Protein AF-A0A2V6EKZ3-F1 (afdb_monomer)

pLDDT: mean 76.94, std 11.71, range [42.78, 89.94]

Structure (mmCIF, N/CA/C/O backbone):
data_AF-A0A2V6EKZ3-F1
#
_entry.id   AF-A0A2V6EKZ3-F1
#
loop_
_atom_site.group_PDB
_atom_site.id
_atom_site.type_symbol
_atom_site.label_atom_id
_atom_site.label_alt_id
_atom_site.label_comp_id
_atom_site.label_asym_id
_atom_site.label_entity_id
_atom_site.label_seq_id
_atom_site.pdbx_PDB_ins_code
_atom_site.Cartn_x
_atom_site.Cartn_y
_atom_site.Cartn_z
_atom_site.occupancy
_atom_site.B_iso_or_equiv
_atom_site.auth_seq_id
_atom_site.auth_comp_id
_atom_site.auth_asym_id
_atom_site.auth_atom_id
_atom_site.pdbx_PDB_model_num
ATOM 1 N N . MET A 1 1 ? -17.991 11.687 68.209 1.00 50.31 1 MET A N 1
ATOM 2 C CA . MET A 1 1 ? -18.684 11.096 67.038 1.00 50.31 1 MET A CA 1
ATOM 3 C C . MET A 1 1 ? -17.809 10.909 65.781 1.00 50.31 1 MET A C 1
ATOM 5 O O . MET A 1 1 ? -18.317 10.398 64.799 1.00 50.31 1 MET A O 1
ATOM 9 N N . ILE A 1 2 ? -16.497 11.201 65.795 1.00 52.91 2 ILE A N 1
ATOM 10 C CA . ILE A 1 2 ? -15.586 10.980 64.640 1.00 52.91 2 ILE A CA 1
ATOM 11 C C . ILE A 1 2 ? -14.829 9.633 64.696 1.00 52.91 2 ILE A C 1
ATOM 13 O O . ILE A 1 2 ? -14.289 9.158 63.701 1.00 52.91 2 ILE A O 1
ATOM 17 N N . THR A 1 3 ? -14.817 8.954 65.843 1.00 51.94 3 THR A N 1
ATOM 18 C CA . THR A 1 3 ? -14.031 7.726 66.061 1.00 51.94 3 THR A CA 1
ATOM 19 C C . THR A 1 3 ? -14.649 6.450 65.479 1.00 51.94 3 THR A C 1
ATOM 21 O O . THR A 1 3 ? -13.923 5.484 65.251 1.00 51.94 3 THR A O 1
ATOM 24 N N . ILE A 1 4 ? -15.953 6.442 65.178 1.00 55.81 4 ILE A N 1
ATOM 25 C CA . ILE A 1 4 ? -16.644 5.286 64.570 1.00 55.81 4 ILE A CA 1
ATOM 26 C C . ILE A 1 4 ? -16.309 5.178 63.070 1.00 55.81 4 ILE A C 1
ATOM 28 O O . ILE A 1 4 ? -16.074 4.080 62.564 1.00 55.81 4 ILE A O 1
ATOM 32 N N . LEU A 1 5 ? -16.153 6.319 62.387 1.00 54.50 5 LEU A N 1
ATOM 33 C CA . LEU A 1 5 ? -15.769 6.402 60.970 1.00 54.50 5 LEU A CA 1
ATOM 34 C C . LEU A 1 5 ? -14.377 5.810 60.687 1.00 54.50 5 LEU A C 1
ATOM 36 O O . LEU A 1 5 ? -14.168 5.196 59.644 1.00 54.50 5 LEU A O 1
ATOM 40 N N . ARG A 1 6 ? -13.428 5.919 61.629 1.00 57.12 6 ARG A N 1
ATOM 41 C CA . ARG A 1 6 ? -12.057 5.405 61.446 1.00 57.12 6 ARG A CA 1
ATOM 42 C C . ARG A 1 6 ? -11.928 3.892 61.662 1.00 57.12 6 ARG A C 1
ATOM 44 O O . ARG A 1 6 ? -10.974 3.296 61.177 1.00 57.12 6 ARG A O 1
ATOM 51 N N . LYS A 1 7 ? -12.857 3.265 62.397 1.00 60.97 7 LYS A N 1
ATOM 52 C CA . LYS A 1 7 ? -12.807 1.820 62.697 1.00 60.97 7 LYS A CA 1
ATOM 53 C C . LYS A 1 7 ? -13.438 0.978 61.585 1.00 60.97 7 LYS A C 1
ATOM 55 O O . LYS A 1 7 ? -12.943 -0.108 61.304 1.00 60.97 7 LYS A O 1
ATOM 60 N N . HIS A 1 8 ? -14.467 1.503 60.916 1.00 60.25 8 HIS A N 1
ATOM 61 C CA . HIS A 1 8 ? -15.115 0.819 59.794 1.00 60.25 8 HIS A CA 1
ATOM 62 C C . HIS A 1 8 ? -14.544 1.167 58.417 1.00 60.25 8 HIS A C 1
ATOM 64 O O . HIS A 1 8 ? -14.829 0.427 57.485 1.00 60.25 8 HIS A O 1
ATOM 70 N N . SER A 1 9 ? -13.712 2.204 58.254 1.00 61.69 9 SER A N 1
ATOM 71 C CA . SER A 1 9 ? -13.167 2.579 56.935 1.00 61.69 9 SER A CA 1
ATOM 72 C C . SER A 1 9 ? -12.364 1.458 56.265 1.00 61.69 9 SER A C 1
ATOM 74 O O . SER A 1 9 ? -12.520 1.222 55.072 1.00 61.69 9 SER A O 1
ATOM 76 N N . ARG A 1 10 ? -11.554 0.708 57.027 1.00 69.31 10 ARG A N 1
ATOM 77 C CA . ARG A 1 10 ? -10.775 -0.423 56.492 1.00 69.31 10 ARG A CA 1
ATOM 78 C C . ARG A 1 10 ? -11.669 -1.606 56.106 1.00 69.31 10 ARG A C 1
ATOM 80 O O . ARG A 1 10 ? -11.403 -2.262 55.106 1.00 69.31 10 ARG A O 1
ATOM 87 N N . TRP A 1 11 ? -12.743 -1.851 56.858 1.00 77.31 11 TRP A N 1
ATOM 88 C CA . TRP A 1 11 ? -13.722 -2.891 56.526 1.00 77.31 11 TRP A CA 1
ATOM 89 C C . TRP A 1 11 ? -14.576 -2.488 55.316 1.00 77.31 11 TRP A C 1
ATOM 91 O O . TRP A 1 11 ? -14.770 -3.282 54.405 1.00 77.31 11 TRP A O 1
ATOM 101 N N . LEU A 1 12 ? -14.986 -1.221 55.250 1.00 79.38 12 LEU A N 1
ATOM 102 C CA . LEU A 1 12 ? -15.730 -0.638 54.136 1.00 79.38 12 LEU A CA 1
ATOM 103 C C . LEU A 1 12 ? -14.902 -0.632 52.838 1.00 79.38 12 LEU A C 1
ATOM 105 O O . LEU A 1 12 ? -15.437 -0.953 51.784 1.00 79.38 12 LEU A O 1
ATOM 109 N N . MET A 1 13 ? -13.588 -0.385 52.913 1.00 79.31 13 MET A N 1
ATOM 110 C CA . MET A 1 13 ? -12.667 -0.515 51.773 1.00 79.31 13 MET A CA 1
ATOM 111 C C . MET A 1 13 ? -12.613 -1.951 51.231 1.00 79.31 13 MET A C 1
ATOM 113 O O . MET A 1 13 ? -12.654 -2.149 50.020 1.00 79.31 13 MET A O 1
ATOM 117 N N . ILE A 1 14 ? -12.560 -2.954 52.116 1.00 81.81 14 ILE A N 1
ATOM 118 C CA . ILE A 1 14 ? -12.552 -4.372 51.721 1.00 81.81 14 ILE A CA 1
ATOM 119 C C . ILE A 1 14 ? -13.891 -4.764 51.084 1.00 81.81 14 ILE A C 1
ATOM 121 O O . ILE A 1 14 ? -13.900 -5.419 50.046 1.00 81.81 14 ILE A O 1
ATOM 125 N N . VAL A 1 15 ? -15.018 -4.328 51.656 1.00 85.12 15 VAL A N 1
ATOM 126 C CA . VAL A 1 15 ? -16.356 -4.608 51.109 1.00 85.12 15 VAL A CA 1
ATOM 127 C C . VAL A 1 15 ? -16.525 -3.991 49.719 1.00 85.12 15 VAL A C 1
ATOM 129 O O . VAL A 1 15 ? -16.977 -4.676 48.805 1.00 85.12 15 VAL A O 1
ATOM 132 N N . ILE A 1 16 ? -16.104 -2.737 49.525 1.00 81.88 16 ILE A N 1
ATOM 133 C CA . ILE A 1 16 ? -16.161 -2.078 48.212 1.00 81.88 16 ILE A CA 1
ATOM 134 C C . ILE A 1 16 ? -15.245 -2.783 47.204 1.00 81.88 16 ILE A C 1
ATOM 136 O O . ILE A 1 16 ? -15.655 -2.985 46.067 1.00 81.88 16 ILE A O 1
ATOM 140 N N . ALA A 1 17 ? -14.046 -3.219 47.603 1.00 80.38 17 ALA A N 1
ATOM 141 C CA . ALA A 1 17 ? -13.139 -3.947 46.714 1.00 80.38 17 ALA A CA 1
ATOM 142 C C . ALA A 1 17 ? -13.704 -5.313 46.278 1.00 80.38 17 ALA A C 1
ATOM 144 O O . ALA A 1 17 ? -13.626 -5.664 45.101 1.00 80.38 17 ALA A O 1
ATOM 145 N N . ILE A 1 18 ? -14.316 -6.062 47.203 1.00 84.31 18 ILE A N 1
ATOM 146 C CA . ILE A 1 18 ? -14.947 -7.359 46.908 1.00 84.31 18 ILE A CA 1
ATOM 147 C C . ILE A 1 18 ? -16.186 -7.184 46.025 1.00 84.31 18 ILE A C 1
ATOM 149 O O . ILE A 1 18 ? -16.439 -8.030 45.176 1.00 84.31 18 ILE A O 1
ATOM 153 N N . LEU A 1 19 ? -16.940 -6.095 46.190 1.00 84.25 19 LEU A N 1
ATOM 154 C CA . LEU A 1 19 ? -18.117 -5.806 45.370 1.00 84.25 19 LEU A CA 1
ATOM 155 C C . LEU A 1 19 ? -17.742 -5.260 43.980 1.00 84.25 19 LEU A C 1
ATOM 157 O O . LEU A 1 19 ? -18.404 -5.574 42.994 1.00 84.25 19 LEU A O 1
ATOM 161 N N . ALA A 1 20 ? -16.654 -4.491 43.882 1.00 79.12 20 ALA A N 1
ATOM 162 C CA . ALA A 1 20 ? -16.156 -3.939 42.625 1.00 79.12 20 ALA A CA 1
ATOM 163 C C . ALA A 1 20 ? -15.469 -4.991 41.741 1.00 79.12 20 ALA A C 1
ATOM 165 O O . ALA A 1 20 ? -15.605 -4.935 40.525 1.00 79.12 20 ALA A O 1
ATOM 166 N N . MET A 1 21 ? -14.769 -5.976 42.316 1.00 78.44 21 MET A N 1
ATOM 167 C CA . MET A 1 21 ? -14.060 -7.011 41.548 1.00 78.44 21 MET A CA 1
ATOM 168 C C . MET A 1 21 ? -14.962 -7.796 40.563 1.00 78.44 21 MET A C 1
ATOM 170 O O . MET A 1 21 ? -14.614 -7.857 39.382 1.00 78.44 21 MET A O 1
ATOM 174 N N . PRO A 1 22 ? -16.126 -8.355 40.957 1.00 78.62 22 PRO A N 1
ATOM 175 C CA . PRO A 1 22 ? -17.024 -9.024 40.019 1.00 78.62 22 PRO A CA 1
ATOM 176 C C . PRO A 1 22 ? -17.678 -8.041 39.044 1.00 78.62 22 PRO A C 1
ATOM 178 O O . PRO A 1 22 ? -17.945 -8.416 37.907 1.00 78.62 22 PRO A O 1
ATOM 181 N N . PHE A 1 23 ? -17.892 -6.785 39.449 1.00 75.12 23 PHE A N 1
ATOM 182 C CA . PHE A 1 23 ? -18.475 -5.751 38.593 1.00 75.12 23 PHE A CA 1
ATOM 183 C C . PHE A 1 23 ? -17.519 -5.347 37.461 1.00 75.12 23 PHE A C 1
ATOM 185 O O . PHE A 1 23 ? -17.917 -5.323 36.297 1.00 75.12 23 PHE A O 1
ATOM 192 N N . CYS A 1 24 ? -16.239 -5.132 37.782 1.00 72.56 24 CYS A N 1
ATOM 193 C CA . CYS A 1 24 ? -15.177 -4.884 36.809 1.00 72.56 24 CYS A CA 1
ATOM 194 C C . CYS A 1 24 ? -14.994 -6.082 35.874 1.00 72.56 24 CYS A C 1
ATOM 196 O O . CYS A 1 24 ? -14.920 -5.897 34.666 1.00 72.56 24 CYS A O 1
ATOM 198 N N . LEU A 1 25 ? -14.974 -7.314 36.396 1.00 69.94 25 LEU A N 1
ATOM 199 C CA . LEU A 1 25 ? -14.865 -8.504 35.550 1.00 69.94 25 LEU A CA 1
ATOM 200 C C . LEU A 1 25 ? -16.089 -8.691 34.647 1.00 69.94 25 LEU A C 1
ATOM 202 O O . LEU A 1 25 ? -15.921 -9.085 33.502 1.00 69.94 25 LEU A O 1
ATOM 206 N N . TYR A 1 26 ? -17.305 -8.406 35.116 1.00 70.44 26 TYR A N 1
ATOM 207 C CA . TYR A 1 26 ? -18.520 -8.549 34.311 1.00 70.44 26 TYR A CA 1
ATOM 208 C C . TYR A 1 26 ? -18.584 -7.517 33.173 1.00 70.44 26 TYR A C 1
ATOM 210 O O . TYR A 1 26 ? -18.763 -7.912 32.023 1.00 70.44 26 TYR A O 1
ATOM 218 N N . PHE A 1 27 ? -18.345 -6.230 33.466 1.00 61.38 27 PHE A N 1
ATOM 219 C CA . PHE A 1 27 ? -18.352 -5.155 32.460 1.00 61.38 27 PHE A CA 1
ATOM 220 C C . PHE A 1 27 ? -17.164 -5.226 31.485 1.00 61.38 27 PHE A C 1
ATOM 222 O O . PHE A 1 27 ? -17.344 -5.037 30.283 1.00 61.38 27 PHE A O 1
ATOM 229 N N . VAL A 1 28 ? -15.956 -5.554 31.962 1.00 59.50 28 VAL A N 1
ATOM 230 C CA . VAL A 1 28 ? -14.775 -5.692 31.089 1.00 59.50 28 VAL A CA 1
ATOM 231 C C . VAL A 1 28 ? -14.850 -6.966 30.246 1.00 59.50 28 VAL A C 1
ATOM 233 O O . VAL A 1 28 ? -14.359 -6.980 29.126 1.00 59.50 28 VAL A O 1
ATOM 236 N N . ARG A 1 29 ? -15.487 -8.047 30.717 1.00 52.88 29 ARG A N 1
ATOM 237 C CA . ARG A 1 29 ? -15.611 -9.291 29.936 1.00 52.88 29 ARG A CA 1
ATOM 238 C C . ARG A 1 29 ? -16.599 -9.163 28.778 1.00 52.88 29 ARG A C 1
ATOM 240 O O . ARG A 1 29 ? -16.352 -9.759 27.732 1.00 52.88 29 ARG A O 1
ATOM 247 N N . THR A 1 30 ? -17.667 -8.376 28.928 1.00 54.81 30 THR A N 1
ATOM 248 C CA . THR A 1 30 ? -18.526 -8.007 27.792 1.00 54.81 30 THR A CA 1
ATOM 249 C C . THR A 1 30 ? -17.752 -7.230 26.738 1.00 54.81 30 THR A C 1
ATOM 251 O O . THR A 1 30 ? -17.913 -7.529 25.559 1.00 54.81 30 THR A O 1
ATOM 254 N N . ASP A 1 31 ? -16.862 -6.327 27.150 1.00 51.72 31 ASP A N 1
ATOM 255 C CA . ASP A 1 31 ? -16.049 -5.505 26.248 1.00 51.72 31 ASP A CA 1
ATOM 256 C C . ASP A 1 31 ? -14.907 -6.313 25.607 1.00 51.72 31 ASP A C 1
ATOM 258 O O . ASP A 1 31 ? -14.694 -6.261 24.408 1.00 51.72 31 ASP A O 1
ATOM 262 N N . TRP A 1 32 ? -14.236 -7.195 26.352 1.00 45.66 32 TRP A N 1
ATOM 263 C CA . TRP A 1 32 ? -13.164 -8.043 25.816 1.00 45.66 32 TRP A CA 1
ATOM 264 C C . TRP A 1 32 ? -13.702 -9.078 24.817 1.00 45.66 32 TRP A C 1
ATOM 266 O O . TRP A 1 32 ? -13.126 -9.287 23.753 1.0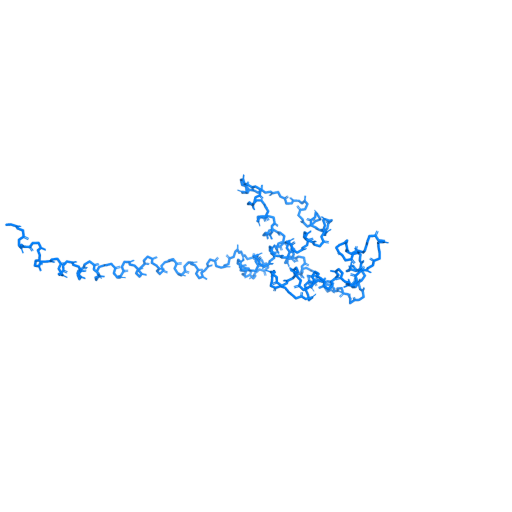0 45.66 32 TRP A O 1
ATOM 276 N N . MET A 1 33 ? -14.836 -9.721 25.111 1.00 42.78 33 MET A N 1
ATOM 277 C CA . MET A 1 33 ? -15.409 -10.731 24.214 1.00 42.78 33 MET A CA 1
ATOM 278 C C . MET A 1 33 ? -16.051 -10.113 22.961 1.00 42.78 33 MET A C 1
ATOM 280 O O . MET A 1 33 ? -16.125 -10.780 21.928 1.00 42.78 33 MET A O 1
ATOM 284 N N . SER A 1 34 ? -16.470 -8.844 23.025 1.00 48.38 34 SER A N 1
ATOM 285 C CA . SER A 1 34 ? -16.917 -8.078 21.857 1.00 48.38 34 SER A CA 1
ATOM 286 C C . SER A 1 34 ? -15.758 -7.418 21.100 1.00 48.38 34 SER A C 1
ATOM 288 O O . SER A 1 34 ? -15.788 -7.462 19.880 1.00 48.38 34 SER A O 1
ATOM 290 N N . ALA A 1 35 ? -14.683 -6.975 21.758 1.00 49.28 35 ALA A N 1
ATOM 291 C CA . ALA A 1 35 ? -13.437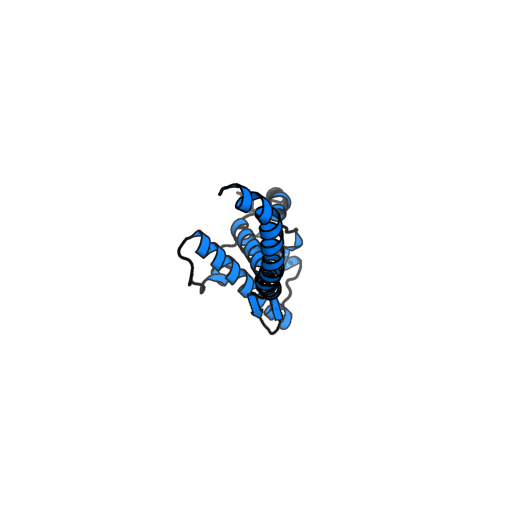 -6.509 21.134 1.00 49.28 35 ALA A CA 1
ATOM 292 C C . ALA A 1 35 ? -12.645 -7.637 20.439 1.00 49.28 35 ALA A C 1
ATOM 294 O O . ALA A 1 35 ? -11.986 -7.424 19.427 1.0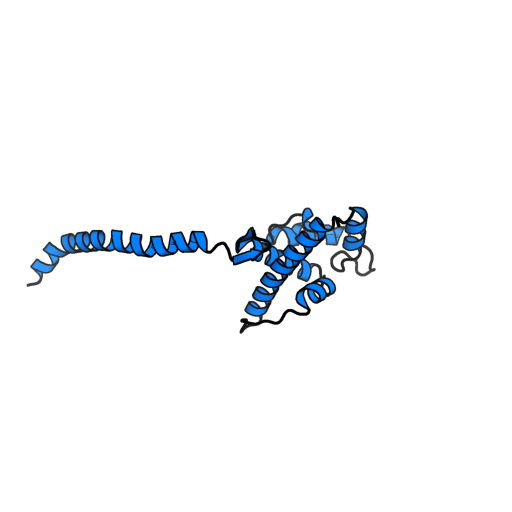0 49.28 35 ALA A O 1
ATOM 295 N N . LEU A 1 36 ? -12.742 -8.877 20.936 1.00 45.50 36 LEU A N 1
ATOM 296 C CA . LEU A 1 36 ? -12.220 -10.068 20.248 1.00 45.50 36 LEU A CA 1
ATOM 297 C C . LEU A 1 36 ? -13.064 -10.460 19.024 1.00 45.50 36 LEU A C 1
ATOM 299 O O . LEU A 1 36 ? -12.543 -11.077 18.100 1.00 45.50 36 LEU A O 1
ATOM 303 N N . ARG A 1 37 ? -14.357 -10.107 19.008 1.00 44.84 37 ARG A N 1
ATOM 304 C CA . ARG A 1 37 ? -15.267 -10.300 17.863 1.00 44.84 37 ARG A CA 1
ATOM 305 C C . ARG A 1 37 ? -15.284 -9.112 16.896 1.00 44.84 37 ARG A C 1
ATOM 307 O O . ARG A 1 37 ? -15.671 -9.293 15.748 1.00 44.84 37 ARG A O 1
ATOM 314 N N . SER A 1 38 ? -14.867 -7.925 17.335 1.00 46.84 38 SER A N 1
ATOM 315 C CA . SER A 1 38 ? -14.907 -6.683 16.555 1.00 46.84 38 SER A CA 1
ATOM 316 C C . SER A 1 38 ? -13.781 -6.570 15.543 1.00 46.84 38 SER A C 1
ATOM 318 O O . SER A 1 38 ? -13.730 -5.585 14.814 1.00 46.84 38 SER A O 1
ATOM 320 N N . ASN A 1 39 ? -12.864 -7.539 15.491 1.00 51.19 39 ASN A N 1
ATOM 321 C CA . ASN A 1 39 ? -11.848 -7.499 14.460 1.00 51.19 39 ASN A CA 1
ATOM 322 C C . ASN A 1 39 ? -12.425 -7.865 13.094 1.00 51.19 39 ASN A C 1
ATOM 324 O O . ASN A 1 39 ? -11.740 -7.611 12.128 1.00 51.19 39 ASN A O 1
ATOM 328 N N . THR A 1 40 ? -13.640 -8.414 12.972 1.00 52.62 40 THR A N 1
ATOM 329 C CA . THR A 1 40 ? -14.273 -8.671 11.669 1.00 52.62 40 THR A CA 1
ATOM 330 C C . THR A 1 40 ? -15.006 -7.418 11.186 1.00 52.62 40 THR A C 1
ATOM 332 O O . THR A 1 40 ? -16.113 -7.130 11.637 1.00 52.62 40 THR A O 1
ATOM 335 N N . ALA A 1 41 ? -14.392 -6.671 10.271 1.00 56.84 41 ALA A N 1
ATOM 336 C CA . ALA A 1 41 ? -14.974 -5.471 9.672 1.00 56.84 41 ALA A CA 1
ATOM 337 C C . ALA A 1 41 ? -16.103 -5.793 8.672 1.00 56.84 41 ALA A C 1
ATOM 339 O O . ALA A 1 41 ? -16.948 -4.949 8.390 1.00 56.84 41 ALA A O 1
ATOM 340 N N . GLY A 1 42 ? -16.161 -7.030 8.173 1.00 59.62 42 GLY A N 1
ATOM 341 C CA . GLY A 1 42 ? -17.226 -7.509 7.299 1.00 59.62 42 GLY A CA 1
ATOM 342 C C . GLY A 1 42 ? -16.948 -8.917 6.781 1.00 59.62 42 GLY A C 1
ATOM 343 O O . GLY A 1 42 ? -15.909 -9.506 7.077 1.00 59.62 42 GLY A O 1
ATOM 344 N N . LYS A 1 43 ? -17.884 -9.459 5.997 1.00 65.38 43 LYS A N 1
ATOM 345 C CA . LYS A 1 43 ? -17.682 -10.700 5.241 1.00 65.38 43 LYS A CA 1
ATOM 346 C C . LYS A 1 43 ? -17.558 -10.377 3.761 1.00 65.38 43 LYS A C 1
ATOM 348 O O . LYS A 1 43 ? -18.507 -9.852 3.187 1.00 65.38 43 LYS A O 1
ATOM 353 N N . LEU A 1 44 ? -16.438 -10.742 3.145 1.00 67.12 44 LEU A N 1
ATOM 354 C CA . LEU A 1 44 ? -16.234 -10.651 1.699 1.00 67.12 44 LEU A CA 1
ATOM 355 C C . LEU A 1 44 ? -15.995 -12.060 1.154 1.00 67.12 44 LEU A C 1
ATOM 357 O O . LEU A 1 44 ? -15.171 -12.798 1.688 1.00 67.12 44 LEU A O 1
ATOM 361 N N . TYR A 1 45 ? -16.768 -12.466 0.144 1.00 62.81 45 TYR A N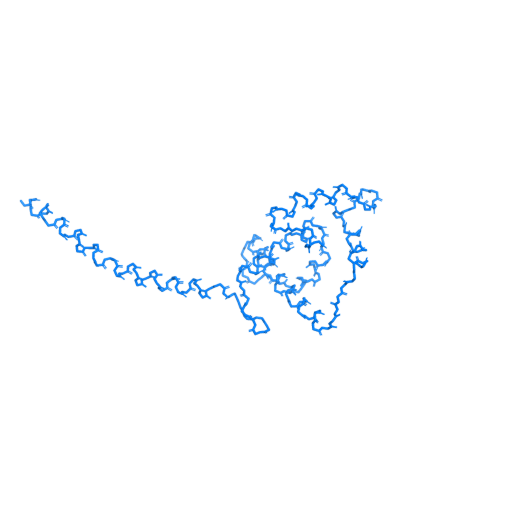 1
ATOM 362 C CA . TYR A 1 45 ? -16.724 -13.821 -0.433 1.00 62.81 45 TYR A CA 1
ATOM 363 C C . TYR A 1 45 ? -16.802 -14.962 0.606 1.00 62.81 45 TYR A C 1
ATOM 365 O O . TYR A 1 45 ? -16.208 -16.022 0.443 1.00 62.81 45 TYR A O 1
ATOM 373 N N . GLY A 1 46 ? -17.535 -14.753 1.707 1.00 62.84 46 GLY A N 1
ATOM 374 C CA . GLY A 1 46 ? -17.678 -15.743 2.784 1.00 62.84 46 GLY A CA 1
ATOM 375 C C . GLY A 1 46 ? -16.505 -15.809 3.773 1.00 62.84 46 GLY A C 1
ATOM 376 O O . GLY A 1 46 ? -16.607 -16.545 4.755 1.00 62.84 46 GLY A O 1
ATOM 377 N N . HIS A 1 47 ? -15.450 -15.015 3.570 1.00 63.88 47 HIS A N 1
ATOM 378 C CA . HIS A 1 47 ? -14.333 -14.856 4.497 1.00 63.88 47 HIS A CA 1
ATOM 379 C C . HIS A 1 47 ? -14.535 -13.637 5.402 1.00 63.88 47 HIS A C 1
ATOM 381 O O . HIS A 1 47 ? -14.958 -12.571 4.951 1.00 63.88 47 HIS A O 1
ATOM 387 N N . ASP A 1 48 ? -14.233 -13.802 6.690 1.00 69.06 48 ASP A N 1
ATOM 388 C CA . ASP A 1 48 ? -14.227 -12.712 7.664 1.00 69.06 48 ASP A CA 1
ATOM 389 C C . ASP A 1 48 ? -13.016 -11.803 7.386 1.00 69.06 48 ASP A C 1
ATOM 391 O O . ASP A 1 48 ? -11.877 -12.198 7.633 1.00 69.06 48 ASP A O 1
ATOM 395 N N . ILE A 1 49 ? -13.252 -10.593 6.868 1.00 69.69 49 ILE A N 1
ATOM 396 C CA . I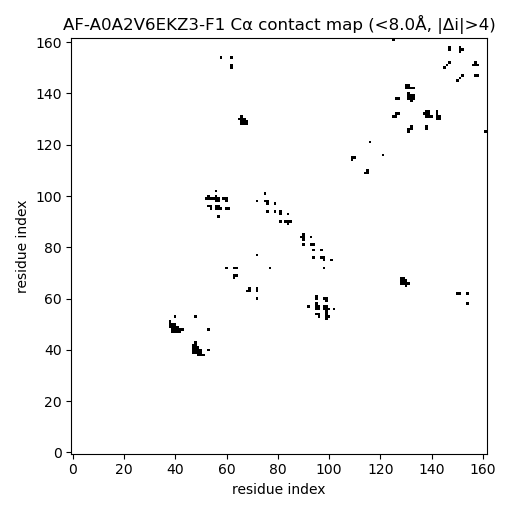LE A 1 49 ? -12.195 -9.590 6.681 1.00 69.69 49 ILE A CA 1
ATOM 397 C C . ILE A 1 49 ? -11.915 -8.930 8.015 1.00 69.69 49 ILE A C 1
ATOM 399 O O . ILE A 1 49 ? -12.835 -8.419 8.664 1.00 69.69 49 ILE A O 1
ATOM 403 N N . SER A 1 50 ? -10.635 -8.885 8.395 1.00 77.56 50 SER A N 1
ATOM 404 C CA . SER A 1 50 ? -10.251 -8.198 9.618 1.00 77.56 50 SER A CA 1
ATOM 405 C C . SER A 1 50 ? -10.067 -6.686 9.439 1.00 77.56 50 SER A C 1
ATOM 407 O O . SER A 1 50 ? -9.593 -6.239 8.395 1.00 77.56 50 SER A O 1
ATOM 409 N N . ALA A 1 51 ? -10.357 -5.886 10.467 1.00 73.62 51 ALA A N 1
ATOM 410 C CA . ALA A 1 51 ? -10.079 -4.448 10.477 1.00 73.62 51 ALA A CA 1
ATOM 411 C C . ALA A 1 51 ? -8.585 -4.158 10.237 1.00 73.62 51 ALA A C 1
ATOM 413 O O . ALA A 1 51 ? -8.238 -3.219 9.527 1.00 73.62 51 ALA A O 1
ATOM 414 N N . ILE A 1 52 ? -7.703 -5.032 10.733 1.00 77.94 52 ILE A N 1
ATOM 415 C CA . ILE A 1 52 ? -6.250 -4.979 10.493 1.00 77.94 52 ILE A CA 1
ATOM 416 C C . ILE A 1 52 ? -5.922 -5.093 8.996 1.00 77.94 52 ILE A C 1
ATOM 418 O O . ILE A 1 52 ? -4.979 -4.469 8.504 1.00 77.94 52 ILE A O 1
ATOM 422 N N . GLU A 1 53 ? -6.680 -5.904 8.260 1.00 76.69 53 GLU A N 1
ATOM 423 C CA . GLU A 1 53 ? -6.455 -6.125 6.833 1.00 76.69 53 GLU A CA 1
ATOM 424 C C . GLU A 1 53 ? -6.916 -4.930 5.997 1.00 76.69 53 GLU A C 1
ATOM 426 O O . GLU A 1 53 ? -6.212 -4.515 5.074 1.00 76.69 53 GLU A O 1
ATOM 431 N N . ILE A 1 54 ? -8.021 -4.299 6.399 1.00 81.50 54 ILE A N 1
ATOM 432 C CA . ILE A 1 54 ? -8.481 -3.029 5.827 1.00 81.50 54 ILE A CA 1
ATOM 433 C C . ILE A 1 54 ? -7.477 -1.909 6.123 1.00 81.50 54 ILE A C 1
ATOM 435 O O . ILE A 1 54 ? -7.075 -1.187 5.214 1.00 81.50 54 ILE A O 1
ATOM 439 N N . GLU A 1 55 ? -6.982 -1.793 7.359 1.00 82.31 55 GLU A N 1
ATOM 440 C CA . GLU A 1 55 ? -5.940 -0.816 7.707 1.00 82.31 55 GLU A CA 1
ATOM 441 C C . GLU A 1 55 ? -4.652 -1.028 6.903 1.00 82.31 55 GLU A C 1
ATOM 443 O O . GLU A 1 55 ? -3.987 -0.067 6.503 1.00 82.31 55 GLU A O 1
ATOM 448 N N . ARG A 1 56 ? -4.283 -2.289 6.641 1.00 83.00 56 ARG A N 1
ATOM 449 C CA . ARG A 1 56 ? -3.151 -2.614 5.767 1.00 83.00 56 ARG A CA 1
ATOM 450 C C . ARG A 1 56 ? -3.394 -2.139 4.336 1.00 83.00 56 ARG A C 1
ATOM 452 O O . ARG A 1 56 ? -2.469 -1.596 3.735 1.00 83.00 56 ARG A O 1
ATOM 459 N N . GLY A 1 57 ? -4.608 -2.290 3.812 1.00 83.25 57 GLY A N 1
ATOM 460 C CA . GLY A 1 57 ? -4.983 -1.724 2.517 1.00 83.25 57 GLY A CA 1
ATOM 461 C C . GLY A 1 57 ? -4.982 -0.191 2.509 1.00 83.25 57 GLY A C 1
ATOM 462 O O . GLY A 1 57 ? -4.490 0.406 1.556 1.00 83.25 57 GLY A O 1
ATOM 463 N N . GLY A 1 58 ? -5.363 0.461 3.610 1.00 85.44 58 GLY A N 1
ATOM 464 C CA . GLY A 1 58 ? -5.222 1.913 3.769 1.00 85.44 58 GLY A CA 1
ATOM 465 C C . GLY A 1 58 ? -3.764 2.397 3.689 1.00 85.44 58 GLY A C 1
ATOM 466 O O . GLY A 1 58 ? -3.481 3.456 3.127 1.00 85.44 58 GLY A O 1
ATOM 467 N N . ARG A 1 59 ? -2.798 1.602 4.167 1.00 86.56 59 ARG A N 1
ATOM 468 C CA . ARG A 1 59 ? -1.364 1.890 3.959 1.00 86.56 59 ARG A CA 1
ATOM 469 C C . ARG A 1 59 ? -0.939 1.710 2.497 1.00 86.56 59 ARG A C 1
ATOM 471 O O . ARG A 1 59 ? -0.108 2.478 2.018 1.00 86.56 59 ARG A O 1
ATOM 478 N N . LEU A 1 60 ? -1.520 0.749 1.770 1.00 86.00 60 LEU A N 1
ATOM 479 C CA . LEU A 1 60 ? -1.302 0.602 0.322 1.00 86.00 60 LEU A CA 1
ATOM 480 C C . LEU A 1 60 ? -1.882 1.790 -0.459 1.00 86.00 60 LEU A C 1
ATOM 482 O O . LEU A 1 60 ? -1.250 2.260 -1.401 1.00 86.00 60 LEU A O 1
ATOM 486 N N . PHE A 1 61 ? -3.021 2.334 -0.029 1.00 88.00 61 PHE A N 1
ATOM 487 C CA . PHE A 1 61 ? -3.579 3.564 -0.594 1.00 88.00 61 PHE A CA 1
ATOM 488 C C . PHE A 1 61 ? -2.608 4.747 -0.451 1.00 88.00 61 PHE A C 1
ATOM 490 O O . PHE A 1 61 ? -2.340 5.464 -1.417 1.00 88.00 61 PHE A O 1
ATOM 497 N N . GLN A 1 62 ? -2.010 4.920 0.734 1.00 86.50 62 GLN A N 1
ATOM 498 C CA . GLN A 1 62 ? -0.977 5.940 0.952 1.00 86.50 62 GLN A CA 1
ATOM 499 C C . GLN A 1 62 ? 0.257 5.706 0.070 1.00 86.50 62 GLN A C 1
ATOM 501 O O . GLN A 1 62 ? 0.784 6.658 -0.505 1.00 86.50 62 GLN A O 1
ATOM 506 N N . LEU A 1 63 ? 0.686 4.451 -0.099 1.00 87.81 63 LEU A N 1
ATOM 507 C CA . LEU A 1 63 ? 1.784 4.108 -1.002 1.00 87.81 63 LEU A CA 1
ATOM 508 C C . LEU A 1 63 ? 1.460 4.485 -2.454 1.00 87.81 63 LEU A C 1
ATOM 510 O O . LEU A 1 63 ? 2.255 5.168 -3.093 1.00 87.81 63 LEU A O 1
ATOM 514 N N . ALA A 1 64 ? 0.284 4.113 -2.961 1.00 86.25 64 ALA A N 1
ATOM 515 C CA . ALA A 1 64 ? -0.148 4.440 -4.319 1.00 86.25 64 ALA A CA 1
ATOM 516 C C . ALA A 1 64 ? -0.209 5.962 -4.558 1.00 86.25 64 ALA A C 1
ATOM 518 O O . ALA A 1 64 ? 0.218 6.443 -5.613 1.00 86.25 64 ALA A O 1
ATOM 519 N N . ARG A 1 65 ? -0.658 6.740 -3.559 1.00 86.19 65 ARG A N 1
ATOM 520 C CA . ARG A 1 65 ? -0.611 8.214 -3.596 1.00 86.19 65 ARG A CA 1
ATOM 521 C C . ARG A 1 65 ? 0.824 8.729 -3.673 1.00 86.19 65 ARG A C 1
ATOM 523 O O . ARG A 1 65 ? 1.115 9.565 -4.525 1.00 86.19 65 ARG A O 1
ATOM 530 N N . ASN A 1 66 ? 1.719 8.204 -2.837 1.00 83.75 66 ASN A N 1
ATOM 531 C CA . ASN A 1 66 ? 3.130 8.603 -2.802 1.00 83.75 66 ASN A CA 1
ATOM 532 C C . ASN A 1 66 ? 3.869 8.253 -4.103 1.00 83.75 66 ASN A C 1
ATOM 534 O O . ASN A 1 66 ? 4.720 9.015 -4.557 1.00 83.75 66 ASN A O 1
ATOM 538 N N . LEU A 1 67 ? 3.512 7.133 -4.738 1.00 84.69 67 LEU A N 1
ATOM 539 C CA . LEU A 1 67 ? 4.036 6.721 -6.043 1.00 84.69 67 LEU A CA 1
ATOM 540 C C . LEU A 1 67 ? 3.457 7.541 -7.212 1.00 84.69 67 LEU A C 1
ATOM 542 O O . LEU A 1 67 ? 3.937 7.440 -8.344 1.00 84.69 67 LEU A O 1
ATOM 546 N N . GLY A 1 68 ? 2.448 8.376 -6.952 1.00 83.88 68 GLY A N 1
ATOM 547 C CA . GLY A 1 68 ? 1.800 9.205 -7.962 1.00 83.88 68 GLY A CA 1
ATOM 548 C C . GLY A 1 68 ? 0.909 8.409 -8.915 1.00 83.88 68 GLY A C 1
ATOM 549 O O . GLY A 1 68 ? 0.727 8.823 -10.059 1.00 83.88 68 GLY A O 1
ATOM 550 N N . MET A 1 69 ? 0.354 7.279 -8.466 1.00 85.94 69 MET A N 1
ATOM 551 C CA . MET A 1 69 ? -0.564 6.429 -9.236 1.00 85.94 69 MET A CA 1
ATOM 552 C C . MET A 1 69 ? -1.984 7.016 -9.258 1.00 85.94 69 MET A C 1
ATOM 554 O O . MET A 1 69 ? -2.959 6.346 -8.932 1.00 85.94 69 MET A O 1
ATOM 558 N N . SER A 1 70 ? -2.112 8.297 -9.609 1.00 83.88 70 SER A N 1
ATOM 559 C CA . SER A 1 70 ? -3.382 9.025 -9.529 1.00 83.88 70 SER A CA 1
ATOM 560 C C . SER A 1 70 ? -4.463 8.441 -10.436 1.00 83.88 70 SER A C 1
ATOM 562 O O . SER A 1 70 ? -5.623 8.423 -10.045 1.00 83.88 70 SER A O 1
ATOM 564 N N . GLU A 1 71 ? -4.091 7.961 -11.625 1.00 84.62 71 GLU A N 1
ATOM 565 C CA . GLU A 1 71 ? -5.017 7.336 -12.579 1.00 84.62 71 GLU A CA 1
ATOM 566 C C . GLU A 1 71 ? -5.612 6.052 -11.994 1.00 84.62 71 GLU A C 1
ATOM 568 O O . GLU A 1 71 ? -6.824 5.960 -11.868 1.00 84.62 71 GLU A O 1
ATOM 573 N N . PHE A 1 72 ? -4.771 5.147 -11.484 1.00 85.75 72 PHE A N 1
ATOM 574 C CA . PHE A 1 72 ? -5.213 3.925 -10.805 1.00 85.75 72 PHE A CA 1
ATOM 575 C C . PHE A 1 72 ? -6.127 4.211 -9.604 1.00 85.75 72 PHE A C 1
ATOM 577 O O . PHE A 1 72 ? -7.178 3.597 -9.457 1.00 85.75 72 PHE A O 1
ATOM 584 N N . LEU A 1 73 ? -5.757 5.180 -8.760 1.00 86.12 73 LEU A N 1
ATOM 585 C CA . LEU A 1 73 ? -6.594 5.585 -7.627 1.00 86.12 73 LEU A CA 1
ATOM 586 C C . LEU A 1 73 ? -7.944 6.154 -8.077 1.00 86.12 73 LEU A C 1
ATOM 588 O O . LEU A 1 73 ? -8.949 5.922 -7.416 1.00 86.12 73 LEU A O 1
ATOM 592 N N . THR A 1 74 ? -7.963 6.889 -9.190 1.00 86.31 74 THR A N 1
ATOM 593 C CA . THR A 1 74 ? -9.188 7.469 -9.758 1.00 86.31 74 THR A CA 1
ATOM 594 C C . THR A 1 74 ? -10.047 6.406 -10.434 1.00 86.31 74 THR A C 1
ATOM 596 O O . THR A 1 74 ? -11.261 6.508 -10.387 1.00 86.31 74 THR A O 1
ATOM 599 N N . GLU A 1 75 ? -9.461 5.381 -11.048 1.00 86.81 75 GLU A N 1
ATOM 600 C CA . GLU A 1 75 ? -10.219 4.265 -11.620 1.00 86.81 75 GLU A CA 1
ATOM 601 C C . GLU A 1 75 ? -10.857 3.407 -10.529 1.00 86.81 75 GLU A C 1
ATOM 603 O O . GLU A 1 75 ? -12.029 3.054 -10.645 1.00 86.81 75 GLU A O 1
ATOM 608 N N . LEU A 1 76 ? -10.113 3.118 -9.457 1.00 85.50 76 LEU A N 1
ATOM 609 C CA . LEU A 1 76 ? -10.609 2.290 -8.361 1.00 85.50 76 LEU A CA 1
ATOM 610 C C . LEU A 1 76 ? -11.658 3.035 -7.522 1.00 85.50 76 LEU A C 1
ATOM 612 O O . LEU A 1 76 ? -12.737 2.512 -7.282 1.00 85.50 76 LEU A O 1
ATOM 616 N N . LEU A 1 77 ? -11.383 4.287 -7.142 1.00 85.88 77 LEU A N 1
ATOM 617 C CA . LEU A 1 77 ? -12.267 5.087 -6.283 1.00 85.88 77 LEU A CA 1
ATOM 618 C C . LEU A 1 77 ? -13.174 6.056 -7.055 1.00 85.88 77 LEU A C 1
ATOM 620 O O . LEU A 1 77 ? -13.863 6.866 -6.445 1.00 85.88 77 LEU A O 1
ATOM 624 N N . GLY A 1 78 ? -13.192 6.025 -8.387 1.00 76.88 78 GLY A N 1
ATOM 625 C CA . GLY A 1 78 ? -13.879 7.041 -9.200 1.00 76.88 78 GLY A CA 1
ATOM 626 C C . GLY A 1 78 ? -15.393 7.091 -9.010 1.00 76.88 78 GLY A C 1
ATOM 627 O O . GLY A 1 78 ? -16.019 8.111 -9.290 1.00 76.88 78 GLY A O 1
ATOM 628 N N . GLN A 1 79 ? -15.985 5.998 -8.528 1.00 75.25 79 GLN A N 1
ATOM 629 C CA . GLN A 1 79 ? -17.405 5.922 -8.174 1.00 75.25 79 GLN A CA 1
ATOM 630 C C . GLN A 1 79 ? -17.654 6.095 -6.672 1.00 75.25 79 GLN A C 1
ATOM 632 O O . GLN A 1 79 ? -18.799 6.294 -6.253 1.00 75.25 79 GLN A O 1
ATOM 637 N N . TRP A 1 80 ? -16.596 6.050 -5.863 1.00 82.06 80 TRP A N 1
ATOM 638 C CA . TRP A 1 80 ? -16.689 6.194 -4.425 1.00 82.06 80 TRP A CA 1
ATOM 639 C C . TRP A 1 80 ? -16.948 7.656 -4.040 1.00 82.06 80 TRP A C 1
ATOM 641 O O . TRP A 1 80 ? -16.356 8.588 -4.582 1.00 82.06 80 TRP A O 1
ATOM 651 N N . HIS A 1 81 ? -17.854 7.851 -3.083 1.00 73.94 81 HIS A N 1
ATOM 652 C CA . HIS A 1 81 ? -18.175 9.151 -2.507 1.00 73.94 81 HIS A CA 1
ATOM 653 C C . HIS A 1 81 ? -18.191 9.021 -0.980 1.00 73.94 81 HIS A C 1
ATOM 655 O O . HIS A 1 81 ? -18.751 8.043 -0.482 1.00 73.94 81 HIS A O 1
ATOM 661 N N . PRO A 1 82 ? -17.640 9.996 -0.234 1.00 74.44 82 PRO A N 1
ATOM 662 C CA . PRO A 1 82 ? -17.649 9.959 1.225 1.00 74.44 82 PRO A CA 1
ATOM 663 C C . PRO A 1 82 ? -19.089 9.974 1.749 1.00 74.44 82 PRO A C 1
ATOM 665 O O . PRO A 1 82 ? -19.858 10.886 1.434 1.00 74.44 82 PRO A O 1
ATOM 668 N N . GLN A 1 83 ? -19.455 8.972 2.549 1.00 74.00 83 GLN A N 1
ATOM 669 C CA . GLN A 1 83 ? -20.808 8.817 3.094 1.00 74.00 83 GLN A CA 1
ATOM 670 C C . GLN A 1 83 ? -20.902 9.315 4.537 1.00 74.00 83 GLN A C 1
ATOM 672 O O . GLN A 1 83 ? -21.951 9.809 4.965 1.00 74.00 83 GLN A O 1
ATOM 677 N N . HIS A 1 84 ? -19.812 9.189 5.298 1.00 73.12 84 HIS A N 1
ATOM 678 C CA . HIS A 1 84 ? -19.803 9.454 6.737 1.00 73.12 84 HIS A CA 1
ATOM 679 C C . HIS A 1 84 ? -18.773 10.498 7.172 1.00 73.12 84 HIS A C 1
ATOM 681 O O . HIS A 1 84 ? -18.922 11.075 8.255 1.00 73.12 84 HIS A O 1
ATOM 687 N N . ALA A 1 85 ? -17.777 10.785 6.336 1.00 77.62 85 ALA A N 1
ATOM 688 C CA . ALA A 1 85 ? -16.766 11.788 6.616 1.00 77.62 85 ALA A CA 1
ATOM 689 C C . ALA A 1 85 ? -17.331 13.211 6.757 1.00 77.62 85 ALA A C 1
ATOM 691 O O . ALA A 1 85 ? -17.998 13.745 5.869 1.00 77.62 85 ALA A O 1
ATOM 692 N N . LYS A 1 86 ? -16.998 13.865 7.873 1.00 79.62 86 LYS A N 1
ATOM 693 C CA . LYS A 1 86 ? -17.306 15.281 8.142 1.00 79.62 86 LYS A CA 1
ATOM 694 C C . LYS A 1 86 ? -16.085 16.173 7.959 1.00 79.62 86 LYS A C 1
ATOM 696 O O . LYS A 1 86 ? -16.220 17.387 7.820 1.00 79.62 86 LYS A O 1
ATOM 701 N N . THR A 1 87 ? -14.895 15.578 7.974 1.00 83.81 87 THR A N 1
ATOM 702 C CA . THR A 1 87 ? -13.618 16.260 7.763 1.00 83.81 87 THR A CA 1
ATOM 703 C C . THR A 1 87 ? -12.847 15.637 6.605 1.00 83.81 87 THR A C 1
ATOM 705 O O . THR A 1 87 ? -13.067 14.484 6.239 1.00 83.81 87 THR A O 1
ATOM 708 N N . GLN A 1 88 ? -11.895 16.387 6.044 1.00 79.19 88 GLN A N 1
ATOM 709 C CA . GLN A 1 88 ? -11.030 15.879 4.977 1.00 79.19 88 GLN A CA 1
ATOM 710 C C . GLN A 1 88 ? -10.203 14.665 5.430 1.00 79.19 88 GLN A C 1
ATOM 712 O O . GLN A 1 88 ? -10.049 13.722 4.668 1.00 79.19 88 GLN A O 1
ATOM 717 N N . SER A 1 89 ? -9.729 14.658 6.680 1.00 79.94 89 SER A N 1
ATOM 718 C CA . SER A 1 89 ? -8.980 13.529 7.252 1.00 79.94 89 SER A CA 1
ATOM 719 C C . SER A 1 89 ? -9.833 12.257 7.337 1.00 79.94 89 SER A C 1
ATOM 721 O O . SER A 1 89 ? -9.384 11.172 6.978 1.00 79.94 89 SER A O 1
ATOM 723 N N . GLU A 1 90 ? -11.094 12.390 7.758 1.00 79.31 90 GLU A N 1
ATOM 724 C CA . GLU A 1 90 ? -12.036 11.265 7.792 1.00 79.31 90 GLU A CA 1
ATOM 725 C C . GLU A 1 90 ? -12.357 10.758 6.384 1.00 79.31 90 GLU A C 1
ATOM 727 O O . GLU A 1 90 ? -12.408 9.551 6.181 1.00 79.31 90 GLU A O 1
ATOM 732 N N . ALA A 1 91 ? -12.497 11.658 5.405 1.00 81.69 91 ALA A N 1
ATOM 733 C CA . ALA A 1 91 ? -12.749 11.275 4.017 1.00 81.69 91 ALA A CA 1
ATOM 734 C C . ALA A 1 91 ? -11.561 10.510 3.425 1.00 81.69 91 ALA A C 1
ATOM 736 O O . ALA A 1 91 ? -11.753 9.526 2.723 1.00 81.69 91 ALA A O 1
ATOM 737 N N . GLU A 1 92 ? -10.328 10.919 3.730 1.00 81.56 92 GLU A N 1
ATOM 738 C CA . GLU 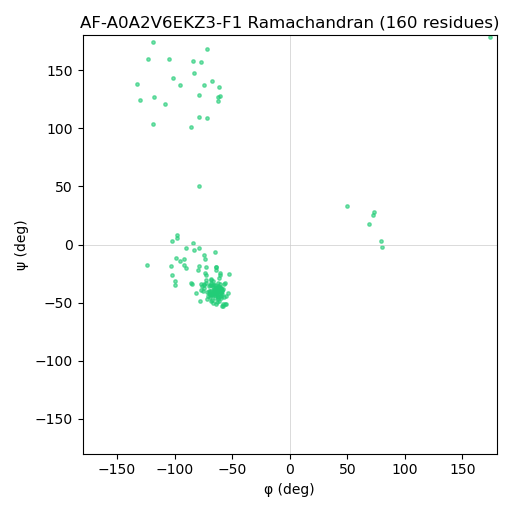A 1 92 ? -9.134 10.186 3.301 1.00 81.56 92 GLU A CA 1
ATOM 739 C C . GLU A 1 92 ? -9.014 8.815 3.972 1.00 81.56 92 GLU A C 1
ATOM 741 O O . GLU A 1 92 ? -8.545 7.864 3.345 1.00 81.56 92 GLU A O 1
ATOM 746 N N . HIS A 1 93 ? -9.435 8.702 5.233 1.00 82.38 93 HIS A N 1
ATOM 747 C CA . HIS A 1 93 ? -9.458 7.421 5.925 1.00 82.38 93 HIS A CA 1
ATOM 748 C C . HIS A 1 93 ? -10.502 6.476 5.319 1.00 82.38 93 HIS A C 1
ATOM 750 O O . HIS A 1 93 ? -10.164 5.338 5.002 1.00 82.38 93 HIS A O 1
ATOM 756 N N . GLU A 1 94 ? -11.724 6.966 5.097 1.00 82.88 94 GLU A N 1
ATOM 757 C CA . GLU A 1 94 ? -12.822 6.233 4.452 1.00 82.88 94 GLU A CA 1
ATOM 758 C C . GLU A 1 94 ? -12.424 5.795 3.029 1.00 82.88 94 GLU A C 1
ATOM 760 O O . GLU A 1 94 ? -12.546 4.622 2.687 1.00 82.88 94 GLU A O 1
ATOM 765 N N . ALA A 1 95 ? -11.798 6.683 2.246 1.00 85.81 95 ALA A N 1
ATOM 766 C CA . ALA A 1 95 ? -11.266 6.359 0.919 1.00 85.81 95 ALA A CA 1
ATOM 767 C C . ALA A 1 95 ? -10.221 5.232 0.961 1.00 85.81 95 ALA A C 1
ATOM 769 O O . ALA A 1 95 ? -10.187 4.367 0.088 1.00 85.81 95 ALA A O 1
ATOM 770 N N . GLY A 1 96 ? -9.355 5.230 1.980 1.00 85.38 96 GLY A N 1
ATOM 771 C CA . GLY A 1 96 ? -8.353 4.184 2.168 1.00 85.38 96 GLY A CA 1
ATOM 772 C C . GLY A 1 96 ? -8.954 2.829 2.549 1.00 85.38 96 GLY A C 1
ATOM 773 O O . GLY A 1 96 ? -8.410 1.796 2.157 1.00 85.38 96 GLY A O 1
ATOM 774 N N . GLN A 1 97 ? -10.064 2.821 3.293 1.00 85.00 97 GLN A N 1
ATOM 775 C CA . GLN A 1 97 ? -10.796 1.597 3.624 1.00 85.00 97 GLN A CA 1
ATOM 776 C C . GLN A 1 97 ? -11.470 1.005 2.383 1.00 85.00 97 GLN A C 1
ATOM 778 O O . GLN A 1 97 ? -11.371 -0.194 2.141 1.00 85.00 97 GLN A O 1
ATOM 783 N N . GLU A 1 98 ? -12.084 1.852 1.568 1.00 86.62 98 GLU A N 1
ATOM 784 C CA . GLU A 1 98 ? -12.795 1.440 0.353 1.00 86.62 98 GLU A CA 1
ATOM 785 C C . GLU A 1 98 ? -11.814 0.958 -0.716 1.00 86.62 98 GLU A C 1
ATOM 787 O O . GLU A 1 98 ? -11.966 -0.136 -1.253 1.00 86.62 98 GLU A O 1
ATOM 792 N N . PHE A 1 99 ? -10.686 1.658 -0.873 1.00 89.06 99 PHE A N 1
ATOM 793 C CA . PHE A 1 99 ? -9.563 1.191 -1.685 1.00 89.06 99 PHE A CA 1
ATOM 794 C C . PHE A 1 99 ? -9.096 -0.213 -1.274 1.00 89.06 99 PHE A C 1
ATOM 796 O O . PHE A 1 99 ? -8.780 -1.045 -2.125 1.00 89.06 99 PHE A O 1
ATOM 803 N N . ALA A 1 100 ? -9.024 -0.487 0.034 1.00 88.06 100 ALA A N 1
ATOM 804 C CA . ALA A 1 100 ? -8.614 -1.793 0.534 1.00 88.06 100 ALA A CA 1
ATOM 805 C C . ALA A 1 100 ? -9.595 -2.892 0.108 1.00 88.06 100 ALA A C 1
ATOM 807 O O . ALA A 1 100 ? -9.158 -3.965 -0.307 1.00 88.06 100 ALA A O 1
ATOM 808 N N . ILE A 1 101 ? -10.896 -2.617 0.204 1.00 84.94 101 ILE A N 1
ATOM 809 C CA . ILE A 1 101 ? -11.964 -3.551 -0.160 1.00 84.94 101 ILE A CA 1
ATOM 810 C C . ILE A 1 101 ? -11.943 -3.809 -1.669 1.00 84.94 101 ILE A C 1
ATOM 812 O O . ILE A 1 101 ? -11.865 -4.969 -2.080 1.00 84.94 101 ILE A O 1
ATOM 816 N N . ASP A 1 102 ? -11.910 -2.758 -2.488 1.00 88.25 102 ASP A N 1
ATOM 817 C CA . ASP A 1 102 ? -11.880 -2.876 -3.948 1.00 88.25 102 ASP A CA 1
ATOM 818 C C . ASP A 1 102 ? -10.638 -3.626 -4.437 1.00 88.25 102 ASP A C 1
ATOM 820 O O . ASP A 1 102 ? -10.719 -4.482 -5.320 1.00 88.25 102 ASP A O 1
ATOM 824 N N . LEU A 1 103 ? -9.477 -3.383 -3.820 1.00 88.00 103 LEU A N 1
ATOM 825 C CA . LEU A 1 103 ? -8.254 -4.113 -4.144 1.00 88.00 103 LEU A CA 1
ATOM 826 C C . LEU A 1 103 ? -8.355 -5.601 -3.772 1.00 88.00 103 LEU A C 1
ATOM 828 O O . LEU A 1 103 ? -7.838 -6.451 -4.501 1.00 88.00 103 LEU A O 1
ATOM 832 N N . MET A 1 104 ? -8.995 -5.940 -2.649 1.00 86.12 104 MET A N 1
ATOM 833 C CA . MET A 1 104 ? -9.228 -7.338 -2.266 1.00 86.12 104 MET A CA 1
ATOM 834 C C . MET A 1 104 ? -10.159 -8.039 -3.256 1.00 86.12 104 MET A C 1
ATOM 836 O O . MET A 1 104 ? -9.855 -9.157 -3.674 1.00 86.12 104 MET A O 1
ATOM 840 N N . ILE A 1 105 ? -11.235 -7.366 -3.672 1.00 87.06 105 ILE A N 1
ATOM 841 C CA . ILE A 1 105 ? -12.156 -7.847 -4.708 1.00 87.06 105 ILE A CA 1
ATOM 842 C C . ILE A 1 105 ? -11.395 -8.086 -6.013 1.00 87.06 105 ILE A C 1
ATOM 844 O O . ILE A 1 105 ? -11.412 -9.195 -6.543 1.00 87.06 105 ILE A O 1
ATOM 848 N N . LEU A 1 106 ? -10.647 -7.089 -6.490 1.00 87.75 106 LEU A N 1
ATOM 849 C CA . LEU A 1 106 ? -9.908 -7.174 -7.747 1.00 87.75 106 LEU A CA 1
ATOM 850 C C . LEU A 1 106 ? -8.896 -8.325 -7.745 1.00 87.75 106 LEU A C 1
ATOM 852 O O . LEU A 1 106 ? -8.780 -9.050 -8.730 1.00 87.75 106 LEU A O 1
ATOM 856 N N . ARG A 1 107 ? -8.168 -8.519 -6.639 1.00 86.81 107 ARG A N 1
ATOM 857 C CA . ARG A 1 107 ? -7.205 -9.622 -6.507 1.00 86.81 107 ARG A CA 1
ATOM 858 C C . ARG A 1 107 ? -7.890 -10.982 -6.501 1.00 86.81 107 ARG A C 1
ATOM 860 O O . ARG A 1 107 ? -7.367 -11.909 -7.114 1.00 86.81 107 ARG A O 1
ATOM 867 N N . HIS A 1 108 ? -9.032 -11.092 -5.828 1.00 86.56 108 HIS A N 1
ATOM 868 C CA . HIS A 1 108 ? -9.813 -12.321 -5.804 1.00 86.56 108 HIS A CA 1
ATOM 869 C C . HIS A 1 108 ? -10.325 -12.684 -7.204 1.00 86.56 108 HIS A C 1
ATOM 871 O O . HIS A 1 108 ? -10.102 -13.800 -7.669 1.00 86.56 108 HIS A O 1
ATOM 877 N N . GLU A 1 109 ? -10.933 -11.727 -7.905 1.00 86.25 109 GLU A N 1
ATOM 878 C CA . GLU A 1 109 ? -11.454 -11.923 -9.263 1.00 86.25 109 GLU A CA 1
ATOM 879 C C . GLU A 1 109 ? -10.329 -12.211 -10.269 1.00 86.25 109 GLU A C 1
ATOM 881 O O . GLU A 1 109 ? -10.443 -13.118 -11.091 1.00 86.25 109 GLU A O 1
ATOM 886 N N . ALA A 1 110 ? -9.195 -11.507 -10.177 1.00 87.62 110 ALA A N 1
ATOM 887 C CA . ALA A 1 110 ? -8.031 -11.780 -11.019 1.00 87.62 110 ALA A CA 1
ATOM 888 C C . ALA A 1 110 ? -7.508 -13.210 -10.820 1.00 87.62 110 ALA A C 1
ATOM 890 O O . ALA A 1 110 ? -7.182 -13.890 -11.793 1.00 87.62 110 ALA A O 1
ATOM 891 N N . GLU A 1 111 ? -7.462 -13.694 -9.576 1.00 86.31 111 GLU A N 1
ATOM 892 C CA . GLU A 1 111 ? -7.029 -15.056 -9.278 1.00 86.31 111 GLU A CA 1
ATOM 893 C C . GLU A 1 111 ? -8.037 -16.106 -9.766 1.00 86.31 111 GLU A C 1
ATOM 895 O O . GLU A 1 111 ? -7.625 -17.105 -10.361 1.00 86.31 111 GLU A O 1
ATOM 900 N N . ALA A 1 112 ? -9.340 -15.852 -9.611 1.00 85.25 112 ALA A N 1
ATOM 901 C CA . ALA A 1 112 ? -10.404 -16.705 -10.142 1.00 85.25 112 ALA A CA 1
ATOM 902 C C . ALA A 1 112 ? -10.377 -16.794 -11.680 1.00 85.25 112 ALA A C 1
ATOM 904 O O . ALA A 1 112 ? -10.623 -17.859 -12.247 1.00 85.25 112 ALA A O 1
ATOM 905 N N . LEU A 1 113 ? -10.021 -15.697 -12.354 1.00 89.94 113 LEU A N 1
ATOM 906 C CA . LEU A 1 113 ? -9.858 -15.623 -13.809 1.00 89.94 113 LEU A CA 1
ATOM 907 C C . LEU A 1 113 ? -8.484 -16.119 -14.297 1.00 89.94 113 LEU A C 1
ATOM 909 O O . LEU A 1 113 ? -8.250 -16.188 -15.503 1.00 89.94 113 LEU A O 1
ATOM 913 N N . GLY A 1 114 ? -7.565 -16.460 -13.387 1.00 86.88 114 GLY A N 1
ATOM 914 C CA . GLY A 1 114 ? -6.205 -16.884 -13.726 1.00 86.88 114 GLY A CA 1
ATOM 915 C C . GLY A 1 114 ? -5.323 -15.768 -14.301 1.00 86.88 114 GLY A C 1
ATOM 916 O O . GLY A 1 114 ? -4.297 -16.052 -14.920 1.00 86.88 114 GLY A O 1
ATOM 917 N N . ILE A 1 115 ? -5.700 -14.504 -14.106 1.00 86.62 115 ILE A N 1
ATOM 918 C CA . ILE A 1 115 ? -4.948 -13.336 -14.562 1.00 86.62 115 ILE A CA 1
ATOM 919 C C . ILE A 1 115 ? -3.801 -13.103 -13.581 1.00 86.62 115 ILE A C 1
ATOM 921 O O . ILE A 1 115 ? -4.002 -12.694 -12.437 1.00 86.62 115 ILE A O 1
ATOM 925 N N . ARG A 1 116 ? -2.573 -13.368 -14.029 1.00 84.88 116 ARG A N 1
ATOM 926 C CA . ARG A 1 116 ? -1.358 -13.096 -13.257 1.00 84.88 116 ARG A CA 1
ATOM 927 C C . ARG A 1 116 ? -0.364 -12.335 -14.126 1.00 84.88 116 ARG A C 1
ATOM 929 O O . ARG A 1 116 ? -0.015 -12.840 -15.193 1.00 84.88 116 ARG A O 1
ATOM 936 N N . PRO A 1 117 ? 0.102 -11.155 -13.689 1.00 83.94 117 PRO A N 1
ATOM 937 C CA . PRO A 1 117 ? 1.098 -10.416 -14.439 1.00 83.94 117 PRO A CA 1
ATOM 938 C C . PRO A 1 117 ? 2.426 -11.176 -14.429 1.00 83.94 117 PRO A C 1
ATOM 940 O O . PRO A 1 117 ? 2.842 -11.753 -13.421 1.00 83.94 117 PRO A O 1
ATOM 943 N N . THR A 1 118 ? 3.107 -11.169 -15.565 1.00 87.44 118 THR A N 1
ATOM 944 C CA . THR A 1 118 ? 4.471 -11.679 -15.687 1.00 87.44 118 THR A CA 1
ATOM 945 C C . THR A 1 118 ? 5.471 -10.679 -15.110 1.00 87.44 118 THR A C 1
ATOM 947 O O . THR A 1 118 ? 5.232 -9.472 -15.074 1.00 87.44 118 THR A O 1
ATOM 950 N N . THR A 1 119 ? 6.654 -11.152 -14.713 1.00 83.75 119 THR A N 1
ATOM 951 C CA . THR A 1 119 ? 7.728 -10.278 -14.204 1.00 83.75 119 THR A CA 1
ATOM 952 C C . THR A 1 119 ? 8.112 -9.177 -15.201 1.00 83.75 119 THR A C 1
ATOM 954 O O . THR A 1 119 ? 8.443 -8.064 -14.797 1.00 83.75 119 THR A O 1
ATOM 957 N N . ALA A 1 120 ? 8.035 -9.461 -16.505 1.00 85.31 120 ALA A N 1
ATOM 958 C CA . ALA A 1 120 ? 8.312 -8.483 -17.553 1.00 85.31 120 ALA A CA 1
ATOM 959 C C . ALA A 1 120 ? 7.253 -7.368 -17.609 1.00 85.31 120 ALA A C 1
ATOM 961 O O . ALA A 1 120 ? 7.603 -6.200 -17.773 1.00 85.31 120 ALA A O 1
ATOM 962 N N . GLU A 1 121 ? 5.973 -7.706 -17.436 1.00 84.94 121 GLU A N 1
ATOM 963 C CA . GLU A 1 121 ? 4.880 -6.727 -17.391 1.00 84.94 121 GLU A CA 1
ATOM 964 C C . GLU A 1 121 ? 4.965 -5.853 -16.141 1.00 84.94 121 GLU A C 1
ATOM 966 O O . GLU A 1 121 ? 4.829 -4.635 -16.245 1.00 84.94 121 GLU A O 1
ATOM 971 N N . ILE A 1 122 ? 5.286 -6.449 -14.986 1.00 85.06 122 ILE A N 1
ATOM 972 C CA . ILE A 1 122 ? 5.520 -5.706 -13.739 1.00 85.06 122 ILE A CA 1
ATOM 973 C C . ILE A 1 122 ? 6.650 -4.691 -13.949 1.00 85.06 122 ILE A C 1
ATOM 975 O O . ILE A 1 122 ? 6.454 -3.496 -13.739 1.00 85.06 122 ILE A O 1
ATOM 979 N N . ALA A 1 123 ? 7.804 -5.122 -14.469 1.00 83.88 123 ALA A N 1
ATOM 980 C CA . ALA A 1 123 ? 8.927 -4.223 -14.743 1.00 83.88 123 ALA A CA 1
ATOM 981 C C . ALA A 1 123 ? 8.566 -3.109 -15.748 1.00 83.88 123 ALA A C 1
ATOM 983 O O . ALA A 1 123 ? 8.977 -1.953 -15.592 1.00 83.88 123 ALA A O 1
ATOM 984 N N . ALA A 1 124 ? 7.762 -3.421 -16.768 1.00 84.75 124 ALA A N 1
ATOM 985 C CA . ALA A 1 124 ? 7.299 -2.443 -17.748 1.00 84.75 124 ALA A CA 1
ATOM 986 C C . ALA A 1 124 ? 6.354 -1.388 -17.146 1.00 84.75 124 ALA A C 1
ATOM 988 O O . ALA A 1 124 ? 6.342 -0.252 -17.619 1.00 84.75 124 ALA A O 1
ATOM 989 N N . VAL A 1 125 ? 5.569 -1.736 -16.122 1.00 84.44 125 VAL A N 1
ATOM 990 C CA . VAL A 1 125 ? 4.728 -0.782 -15.383 1.00 84.44 125 VAL A CA 1
ATOM 991 C C . VAL A 1 125 ? 5.573 0.027 -14.404 1.00 84.44 125 VAL A C 1
ATOM 993 O O . VAL A 1 125 ? 5.517 1.255 -14.439 1.00 84.44 125 VAL A O 1
ATOM 996 N N . VAL A 1 126 ? 6.422 -0.627 -13.605 1.00 84.38 126 VAL A N 1
ATOM 997 C CA . VAL A 1 126 ? 7.292 0.031 -12.615 1.00 84.38 126 VAL A CA 1
ATOM 998 C C . VAL A 1 126 ? 8.165 1.098 -13.275 1.00 84.38 126 VAL A C 1
ATOM 1000 O O . VAL A 1 126 ? 8.219 2.235 -12.817 1.00 84.38 126 VAL A O 1
ATOM 1003 N N . THR A 1 127 ? 8.766 0.804 -14.427 1.00 84.00 127 THR A N 1
ATOM 1004 C CA . THR A 1 127 ? 9.584 1.785 -15.168 1.00 84.00 127 THR A CA 1
ATOM 1005 C C . THR A 1 127 ? 8.807 3.006 -15.681 1.00 84.00 127 THR A C 1
ATOM 1007 O O . THR A 1 127 ? 9.413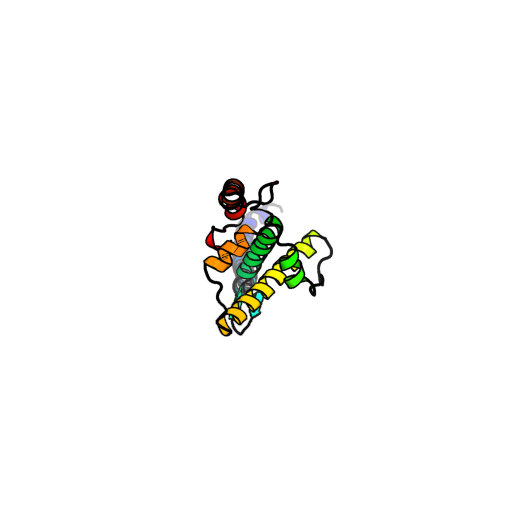 4.042 -15.969 1.00 84.00 127 THR A O 1
ATOM 1010 N N . LYS A 1 128 ? 7.475 2.922 -15.786 1.00 84.75 128 LYS A N 1
ATOM 1011 C CA . LYS A 1 128 ? 6.600 4.021 -16.227 1.00 84.75 128 LYS A CA 1
ATOM 1012 C C . LYS A 1 128 ? 6.079 4.879 -15.075 1.00 84.75 128 LYS A C 1
ATOM 1014 O O . LYS A 1 128 ? 5.648 6.005 -15.343 1.00 84.75 128 LYS A O 1
ATOM 1019 N N . ILE A 1 129 ? 6.135 4.394 -13.833 1.00 85.31 129 ILE A N 1
ATOM 1020 C CA . ILE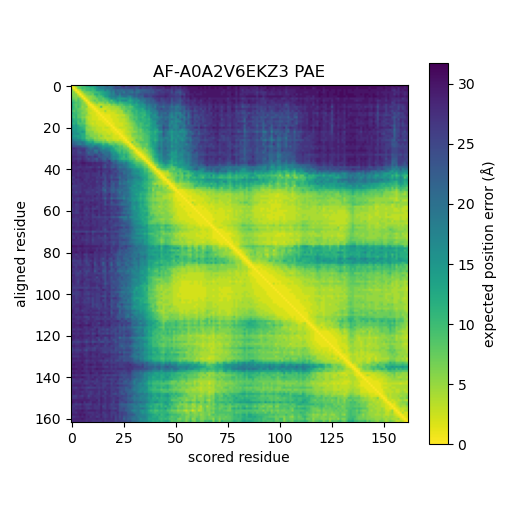 A 1 129 ? 5.658 5.118 -12.649 1.00 85.31 129 ILE A CA 1
ATOM 1021 C C . ILE A 1 129 ? 6.435 6.428 -12.498 1.00 85.31 129 ILE A C 1
ATOM 1023 O O . ILE A 1 129 ? 7.665 6.446 -12.476 1.00 85.31 129 ILE A O 1
ATOM 1027 N N . ARG A 1 130 ? 5.710 7.547 -12.370 1.00 82.38 130 ARG A N 1
ATOM 1028 C CA . ARG A 1 130 ? 6.300 8.895 -12.316 1.00 82.38 130 ARG A CA 1
ATOM 1029 C C . ARG A 1 130 ? 7.302 9.050 -11.168 1.00 82.38 130 ARG A C 1
ATOM 1031 O O . ARG A 1 130 ? 8.335 9.680 -11.369 1.00 82.38 130 ARG A O 1
ATOM 1038 N N . ALA A 1 131 ? 7.030 8.452 -10.008 1.00 83.19 131 ALA A N 1
ATOM 1039 C CA . ALA A 1 131 ? 7.926 8.489 -8.852 1.00 83.19 131 ALA A CA 1
ATOM 1040 C C . ALA A 1 131 ? 9.314 7.868 -9.117 1.00 83.19 131 ALA A C 1
ATOM 1042 O O . ALA A 1 131 ? 10.296 8.290 -8.509 1.00 83.19 131 ALA A O 1
ATOM 1043 N N . PHE A 1 132 ? 9.426 6.935 -10.068 1.00 84.75 132 PHE A N 1
ATOM 1044 C CA . PHE A 1 132 ? 10.688 6.273 -10.419 1.00 84.75 132 PHE A CA 1
ATOM 1045 C C . PHE A 1 132 ? 11.380 6.872 -11.648 1.00 84.75 132 PHE A C 1
ATOM 1047 O O . PHE A 1 132 ? 12.361 6.313 -12.137 1.00 84.75 132 PHE A O 1
ATOM 1054 N N . ARG A 1 133 ? 10.888 8.001 -12.174 1.00 84.56 133 ARG A N 1
ATOM 1055 C CA . ARG A 1 133 ? 11.460 8.650 -13.362 1.00 84.56 133 ARG A CA 1
ATOM 1056 C C . ARG A 1 133 ? 12.333 9.849 -12.990 1.00 84.56 133 ARG A C 1
ATOM 1058 O O . ARG A 1 133 ? 12.050 10.609 -12.058 1.00 84.56 133 ARG A O 1
ATOM 1065 N N . SER A 1 134 ? 13.418 10.020 -13.736 1.00 79.38 134 SER A N 1
ATOM 1066 C CA . SER A 1 134 ? 14.256 11.218 -13.709 1.00 79.38 134 SER A CA 1
ATOM 1067 C C . SER A 1 134 ? 13.533 12.391 -14.379 1.00 79.38 134 SER A C 1
ATOM 1069 O O . SER A 1 134 ? 12.537 12.205 -15.082 1.00 79.38 134 SER A O 1
ATOM 1071 N N . ASP A 1 135 ? 14.060 13.604 -14.222 1.00 73.12 135 ASP A N 1
ATOM 1072 C CA . ASP A 1 135 ? 13.511 14.798 -14.886 1.00 73.12 135 ASP A CA 1
ATOM 1073 C C . ASP A 1 135 ? 13.630 14.714 -16.422 1.00 73.12 135 ASP A C 1
ATOM 1075 O O . ASP A 1 135 ? 12.883 15.363 -17.149 1.00 73.12 135 ASP A O 1
ATOM 1079 N N . ALA A 1 136 ? 14.519 13.845 -16.923 1.00 73.44 136 ALA A N 1
ATOM 1080 C CA . ALA A 1 136 ? 14.664 13.504 -18.338 1.00 73.44 136 ALA A CA 1
ATOM 1081 C C . ALA A 1 136 ? 13.684 12.406 -18.812 1.00 73.44 136 ALA A C 1
ATOM 1083 O O . ALA A 1 136 ? 13.725 11.991 -19.969 1.00 73.44 136 ALA A O 1
ATOM 1084 N N . GLY A 1 137 ? 12.810 11.903 -17.931 1.00 72.69 137 GLY A N 1
ATOM 1085 C CA . GLY A 1 137 ? 11.782 10.912 -18.253 1.00 72.69 137 GLY A CA 1
ATOM 1086 C C . GLY A 1 137 ? 12.277 9.464 -18.358 1.00 72.69 137 GLY A C 1
ATOM 1087 O O . GLY A 1 137 ? 11.470 8.580 -18.659 1.00 72.69 137 GLY A O 1
ATOM 1088 N N . SER A 1 138 ? 13.557 9.190 -18.096 1.00 81.69 138 SER A N 1
ATOM 1089 C CA . SER A 1 138 ? 14.110 7.830 -18.005 1.00 81.69 138 SER A CA 1
ATOM 1090 C C . SER A 1 138 ? 13.886 7.233 -16.613 1.00 81.69 138 SER A C 1
ATOM 1092 O O . SER A 1 138 ? 13.724 7.974 -15.646 1.00 81.69 138 SER A O 1
ATOM 1094 N N . PHE A 1 139 ? 13.910 5.905 -16.488 1.00 84.75 139 PHE A N 1
ATOM 1095 C CA . PHE A 1 139 ? 13.920 5.255 -15.175 1.00 84.75 139 PHE A CA 1
ATOM 1096 C C . PHE A 1 139 ? 15.175 5.656 -14.385 1.00 84.75 139 PHE A C 1
ATOM 1098 O O . PHE A 1 139 ? 16.277 5.688 -14.940 1.00 84.75 139 PHE A O 1
ATOM 1105 N N . ASP A 1 140 ? 14.996 5.971 -13.106 1.00 86.19 140 ASP A N 1
ATOM 1106 C CA . ASP A 1 140 ? 16.052 6.375 -12.184 1.00 86.19 140 ASP A CA 1
ATOM 1107 C C . ASP A 1 140 ? 16.149 5.372 -11.029 1.00 86.19 140 ASP A C 1
ATOM 1109 O O . ASP A 1 140 ? 15.349 5.374 -10.090 1.00 86.19 140 ASP A O 1
ATOM 1113 N N . LEU A 1 141 ? 17.179 4.524 -11.091 1.00 85.00 141 LEU A N 1
ATOM 1114 C CA . LEU A 1 141 ? 17.444 3.502 -10.081 1.00 85.00 141 LEU A CA 1
ATOM 1115 C C . LEU A 1 141 ? 17.718 4.105 -8.693 1.00 85.00 141 LEU A C 1
ATOM 1117 O O . LEU A 1 141 ? 17.430 3.473 -7.678 1.00 85.00 141 LEU A O 1
ATOM 1121 N N . LYS A 1 142 ? 18.257 5.329 -8.621 1.00 85.88 142 LYS A N 1
ATOM 1122 C CA . LYS A 1 142 ? 18.531 5.988 -7.341 1.00 85.88 142 LYS A CA 1
ATOM 1123 C C . LYS A 1 142 ? 17.229 6.405 -6.664 1.00 85.88 142 LYS A C 1
ATOM 1125 O O . LYS A 1 142 ? 17.081 6.150 -5.473 1.00 85.88 142 LYS A O 1
ATOM 1130 N N . LYS A 1 143 ? 16.281 6.980 -7.415 1.00 84.00 143 LYS A N 1
ATOM 1131 C CA . LYS A 1 143 ? 14.937 7.307 -6.900 1.00 84.00 143 LYS A CA 1
ATOM 1132 C C . LYS A 1 143 ? 14.165 6.053 -6.492 1.00 84.00 143 LYS A C 1
ATOM 1134 O O . LYS A 1 143 ? 13.518 6.052 -5.451 1.00 84.00 143 LYS A O 1
ATOM 1139 N N . TYR A 1 144 ? 14.272 4.978 -7.275 1.00 85.00 144 TYR A N 1
ATOM 1140 C CA . TYR A 1 144 ? 13.681 3.687 -6.922 1.00 85.00 144 TYR A CA 1
ATOM 1141 C C . TYR A 1 144 ? 14.197 3.173 -5.571 1.00 85.00 144 TYR A C 1
ATOM 1143 O O . TYR A 1 144 ? 13.407 2.927 -4.663 1.00 85.00 144 TYR A O 1
ATOM 1151 N N . ASN A 1 145 ? 15.521 3.097 -5.401 1.00 84.44 145 ASN A N 1
ATOM 1152 C CA . ASN A 1 145 ? 16.126 2.632 -4.152 1.00 84.44 145 ASN A CA 1
ATOM 1153 C C . ASN A 1 145 ? 15.786 3.534 -2.959 1.00 84.44 145 ASN A C 1
ATOM 1155 O O . ASN A 1 145 ? 15.558 3.029 -1.862 1.00 84.44 145 ASN A O 1
ATOM 1159 N N . ASP A 1 146 ? 15.728 4.850 -3.169 1.00 85.31 146 ASP A N 1
ATOM 1160 C CA . ASP A 1 146 ? 15.342 5.813 -2.136 1.00 85.31 146 ASP A CA 1
ATOM 1161 C C . ASP A 1 146 ? 13.914 5.555 -1.635 1.00 85.31 146 ASP A C 1
ATOM 1163 O O . ASP A 1 146 ? 13.676 5.482 -0.433 1.00 85.31 146 ASP A O 1
ATOM 1167 N N . ILE A 1 147 ? 12.970 5.301 -2.543 1.00 83.25 147 ILE A N 1
ATOM 1168 C CA . ILE A 1 147 ? 11.583 4.972 -2.191 1.00 83.25 147 ILE A CA 1
ATOM 1169 C C . ILE A 1 147 ? 11.496 3.607 -1.497 1.00 83.25 147 ILE A C 1
ATOM 1171 O O . ILE A 1 147 ? 10.815 3.481 -0.477 1.00 83.25 147 ILE A O 1
ATOM 1175 N N . VAL A 1 148 ? 12.210 2.596 -1.997 1.00 83.19 148 VAL A N 1
ATOM 1176 C CA . VAL A 1 148 ? 12.233 1.261 -1.377 1.00 83.19 148 VAL A CA 1
ATOM 1177 C C . VAL A 1 148 ? 12.752 1.326 0.061 1.00 83.19 148 VAL A C 1
ATOM 1179 O O . VAL A 1 148 ? 12.190 0.685 0.946 1.00 83.19 148 VAL A O 1
ATOM 1182 N N . GLN A 1 149 ? 13.791 2.120 0.321 1.00 79.19 149 GLN A N 1
ATOM 1183 C CA . GLN A 1 149 ? 14.400 2.215 1.648 1.00 79.19 149 GLN A CA 1
ATOM 1184 C C . GLN A 1 149 ? 13.641 3.156 2.590 1.00 79.19 149 GLN A C 1
ATOM 1186 O O . GLN A 1 149 ? 13.445 2.819 3.757 1.00 79.19 149 GLN A O 1
ATOM 1191 N N . ASN A 1 150 ? 13.189 4.311 2.096 1.00 79.88 150 ASN A N 1
ATOM 1192 C CA . ASN A 1 150 ? 12.672 5.387 2.943 1.00 79.88 150 ASN A CA 1
ATOM 1193 C C . ASN A 1 150 ? 11.142 5.484 2.965 1.00 79.88 150 ASN A C 1
ATOM 1195 O O . ASN A 1 150 ? 10.593 5.951 3.959 1.00 79.88 150 ASN A O 1
ATOM 1199 N N . ALA A 1 151 ? 10.437 5.038 1.919 1.00 74.62 151 ALA A N 1
ATOM 1200 C CA . ALA A 1 151 ? 8.976 5.142 1.845 1.00 74.62 151 ALA A CA 1
ATOM 1201 C C . ALA A 1 151 ? 8.255 3.837 2.221 1.00 74.62 151 ALA A C 1
ATOM 1203 O O . ALA A 1 151 ? 7.191 3.888 2.838 1.00 74.62 151 ALA A O 1
ATOM 1204 N N . LEU A 1 152 ? 8.824 2.669 1.897 1.00 79.56 152 LEU A N 1
ATOM 1205 C CA . LEU A 1 152 ? 8.195 1.377 2.213 1.00 79.56 152 LEU A CA 1
ATOM 1206 C C . LEU A 1 152 ? 8.347 0.980 3.685 1.00 79.56 152 LEU A C 1
ATOM 1208 O O . LEU A 1 152 ? 7.398 0.477 4.288 1.00 79.56 152 LEU A O 1
ATOM 1212 N N . GLY A 1 153 ? 9.518 1.240 4.275 1.00 76.75 153 GLY A N 1
ATOM 1213 C CA . GLY A 1 153 ? 9.827 0.898 5.667 1.00 76.75 153 GLY A CA 1
ATOM 1214 C C . GLY A 1 153 ? 8.822 1.469 6.680 1.00 76.75 153 GLY A C 1
ATOM 1215 O O . GLY A 1 153 ? 8.266 0.695 7.462 1.00 76.75 153 GLY A O 1
ATOM 1216 N N . PRO A 1 154 ? 8.506 2.779 6.642 1.00 76.31 154 PRO A N 1
ATOM 1217 C CA . PRO A 1 154 ? 7.506 3.388 7.525 1.00 76.31 154 PRO A CA 1
ATOM 1218 C C . PRO A 1 154 ? 6.090 2.813 7.377 1.00 76.31 154 PRO A C 1
ATOM 1220 O O . PRO A 1 154 ? 5.304 2.869 8.319 1.00 76.31 154 PRO A O 1
ATOM 1223 N N . LEU A 1 155 ? 5.763 2.241 6.214 1.00 76.31 155 LEU A N 1
ATOM 1224 C CA . LEU A 1 155 ? 4.467 1.614 5.940 1.00 76.31 155 LEU A CA 1
ATOM 1225 C C . LEU A 1 155 ? 4.439 0.112 6.293 1.00 76.31 155 LEU A C 1
ATOM 1227 O O . LEU A 1 155 ? 3.387 -0.530 6.200 1.00 76.31 155 LEU A O 1
ATOM 1231 N N . GLY A 1 156 ? 5.575 -0.449 6.727 1.00 77.25 156 GLY A N 1
ATOM 1232 C CA . GLY A 1 156 ? 5.737 -1.874 7.018 1.00 77.25 156 GLY A CA 1
ATOM 1233 C C . GLY A 1 156 ? 5.767 -2.748 5.762 1.00 77.25 156 GLY A C 1
ATOM 1234 O O . GLY A 1 156 ? 5.393 -3.921 5.822 1.00 77.25 156 GLY A O 1
ATOM 1235 N N . PHE A 1 157 ? 6.163 -2.180 4.620 1.00 83.25 157 PHE A N 1
ATOM 1236 C CA . PHE A 1 157 ? 6.224 -2.870 3.335 1.00 83.25 157 PHE A CA 1
ATOM 1237 C C . PHE A 1 157 ? 7.658 -3.207 2.923 1.00 83.25 157 PHE A C 1
ATOM 1239 O O . PHE A 1 157 ? 8.629 -2.621 3.398 1.00 83.25 157 PHE A O 1
ATOM 1246 N N . SER A 1 158 ? 7.769 -4.178 2.020 1.00 80.50 158 SER A N 1
ATOM 1247 C CA . SER A 1 158 ? 9.003 -4.548 1.332 1.00 80.50 158 SER A CA 1
ATOM 1248 C C . SER A 1 158 ? 8.835 -4.341 -0.171 1.00 80.50 158 SER A C 1
ATOM 1250 O O . SER A 1 158 ? 7.730 -4.068 -0.642 1.00 80.50 158 SER A O 1
ATOM 1252 N N . GLU A 1 159 ? 9.917 -4.518 -0.926 1.00 76.62 159 GLU A N 1
ATOM 1253 C CA . GLU A 1 159 ? 9.929 -4.403 -2.391 1.00 76.62 159 GLU A CA 1
ATOM 1254 C C . GLU A 1 159 ? 8.857 -5.263 -3.082 1.00 76.62 159 GLU A C 1
ATOM 1256 O O . GLU A 1 159 ? 8.363 -4.890 -4.133 1.00 76.62 159 GLU A O 1
ATOM 1261 N N . 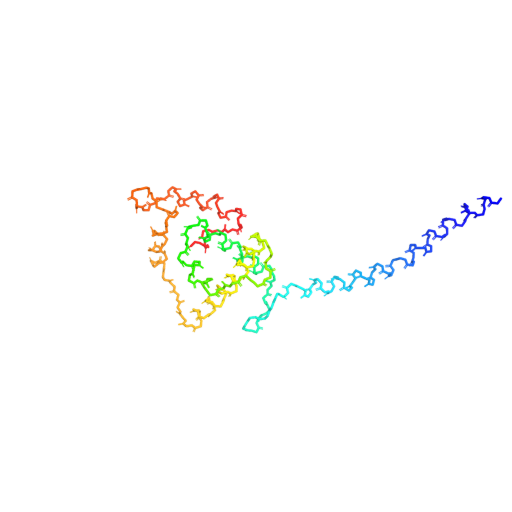ALA A 1 160 ? 8.403 -6.353 -2.453 1.00 78.62 160 ALA A N 1
ATOM 1262 C CA . ALA A 1 160 ? 7.329 -7.204 -2.972 1.00 78.62 160 ALA A CA 1
ATOM 1263 C C . ALA A 1 160 ? 5.945 -6.522 -3.066 1.00 78.62 160 ALA A C 1
ATOM 1265 O O . ALA A 1 160 ? 4.992 -7.159 -3.509 1.00 78.62 160 ALA A O 1
ATOM 1266 N N . GLN A 1 161 ? 5.801 -5.291 -2.565 1.00 76.00 161 GLN A N 1
ATOM 1267 C CA . GLN A 1 161 ? 4.570 -4.492 -2.639 1.00 76.00 161 GLN A CA 1
ATOM 1268 C C . GLN A 1 161 ? 4.615 -3.407 -3.728 1.00 76.00 161 GLN A C 1
ATOM 1270 O O . GLN A 1 161 ? 3.672 -2.622 -3.827 1.00 76.00 161 GLN A O 1
ATOM 1275 N N . ILE A 1 162 ? 5.703 -3.348 -4.503 1.00 68.69 162 ILE A N 1
ATOM 1276 C CA . ILE A 1 162 ? 5.846 -2.544 -5.725 1.00 68.69 162 ILE A CA 1
ATOM 1277 C C . ILE A 1 162 ? 5.658 -3.468 -6.930 1.00 68.69 162 ILE A C 1
ATOM 1279 O O . ILE A 1 162 ? 5.009 -3.019 -7.901 1.00 68.69 162 ILE A O 1
#

Sequence (162 aa):
MITILRKHSRWLMIVIAILAMPFCLYFVRTDWMSALRSNTAGKLYGHDISAIEIERGGRLFQLARNLGMSEFLTELLGQWHPQHAKTQSEAEHEAGQEFAIDLMILRHEAEALGIRPTTAEIAAVVTKIRAFRSDAGSFDLKKYNDIVQNALGPLGFSEAQI

Solvent-accessible surface area (backbone atoms only — not comparable to full-atom values): 9226 Å² total; per-residue (Å²): 136,70,69,63,61,69,68,46,46,66,56,50,51,51,52,51,50,63,59,43,52,60,51,52,52,53,60,49,47,58,50,50,61,45,57,71,57,57,40,51,72,45,71,57,96,87,41,74,39,38,44,68,56,31,53,51,26,27,46,50,43,52,48,41,58,72,39,59,42,57,66,63,51,42,68,73,44,63,84,64,70,80,86,78,51,88,47,71,69,47,33,53,50,52,50,15,41,51,51,21,50,53,51,51,51,50,54,51,52,30,56,78,71,68,60,70,84,50,74,66,56,49,52,59,49,55,53,64,34,63,57,26,35,41,99,86,69,44,66,28,69,66,49,41,52,49,41,54,63,66,57,26,49,85,66,76,46,58,75,92,79,114

Radius of gyration: 25.99 Å; Cα contacts (8 Å, |Δi|>4): 115; chains: 1; bounding box: 39×33×85 Å

Mean predicted aligned error: 13.59 Å

Foldseek 3Di:
DVVVCVVCVVVVVVVCVVVVVVVCVVVVVVVVVVVVVQQQPDADPNDRHGPVQLVLQLLLVVVCVLLVVVVVLCVQCVVPDDDPDPDPVVSSSVSSSSSSVSVVVVVVVCVVVVNDDDPVRVVVVSQQRPQQADPVRGGHVVSVVCCQPPVQVVSVHHPVSD

Nearest PDB structures (foldseek):
  7z0l-assembly1_B  TM=2.486E-01  e=6.259E+00  Mus musculus
  1cnt-assembly1_1  TM=3.134E-01  e=9.944E+00  Homo sapiens

Secondary structure (DSSP, 8-state):
--HHHHHHHHHHHHHHHHHHHHHHHHHHHHHHHHHTTTTEEEEETTEEEEHHHHHHHHHHHHHHHHTT-HHHHHHHHTT---SS-SSHHHHHHHHHHHHHHHHHHHHHHHHHTT----HHHHHHHHTT-GGGB-TTSSB-HHHHHHHHHHTTGGGT--GGG-